Protein AF-A0A3D5YHH5-F1 (afdb_monomer)

Solvent-accessible surf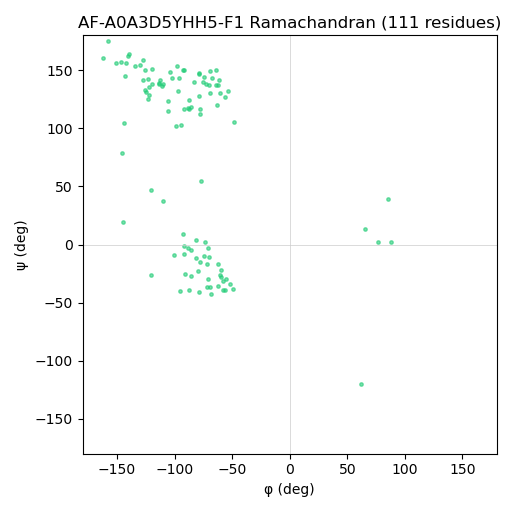ace area (backbone atoms only — not comparable to full-atom values): 6852 Å² total; per-residue (Å²): 134,82,82,91,79,81,72,96,75,58,64,48,53,38,64,99,48,97,59,70,28,39,69,47,67,88,57,65,78,48,21,46,70,96,48,94,45,54,78,80,37,64,62,50,64,70,72,50,69,65,60,46,80,48,46,34,30,46,90,91,48,75,46,58,30,31,41,51,45,79,45,55,50,87,37,52,46,72,77,56,67,73,36,78,85,44,72,70,46,56,33,31,34,37,32,17,44,63,94,40,75,86,53,62,30,31,36,74,48,46,78,86,131

Nearest PDB structures (foldseek):
  3rcc-assembly2_L  TM=6.137E-01  e=6.063E+00  Streptococcus agalactiae serogroup V
  2xwg-assembly1_A  TM=5.740E-01  e=7.605E+00  Actinomyces oris
  5jd9-assembly1_A  TM=3.291E-01  e=4.833E+00  Bacillus cereus ATCC 10987
  8gmx-assembly1_A  TM=3.621E-01  e=8.518E+00  Lacticaseibacillus rhamnosus GG

Mean predicted aligned error: 7.81 Å

Secondary structure (DSSP, 8-state):
-------TT-EEEPTT-SSEEEE-GGGTT-EETT-SSSGGGHHHHHHSPSSEEEEEEETTEEEEEEEEEEEEGGGS-HHHHTSGGGSS--EEEEEEETTEEEEEEEEE-S---

Foldseek 3Di:
DDDPPPDPFDWWDFAPDPDTAAEDCVLAQWDWPPDPFLVVCPVVVVPPDDFDWTWTDDPHDIFIKTWHDKDFPVRTDVVQVVDPQCVFFGMKTWMDGPVGRPHTHIYTRGHDD

Sequence (113 aa):
MEDKTMNKNKTYRLGNQSKEYRLSEDFLGFVPEGFTNWDSWNDILGEKKYPCDLFLVKGEEKISFFLKTIIIKDAFPMSFFSEERAKDWNMFAICSLAGNKDEEFIIPLFPYE

Radius of gyration: 14.19 Å; Cα contacts (8 Å, |Δi|>4): 189; chains: 1; bounding box: 32×41×33 Å

pLDDT: mean 77.23, std 14.07, range [36.69, 92.38]

Structure (mmCIF, N/CA/C/O backbone):
data_AF-A0A3D5YHH5-F1
#
_entry.id   AF-A0A3D5YHH5-F1
#
loop_
_atom_site.group_PDB
_atom_site.id
_atom_site.type_symbol
_atom_site.label_atom_id
_atom_site.label_alt_id
_atom_site.label_comp_id
_atom_site.label_asym_id
_atom_site.label_entity_id
_atom_site.label_seq_id
_atom_site.pdbx_PDB_ins_code
_atom_site.Cartn_x
_atom_site.Cartn_y
_atom_site.Cartn_z
_atom_site.occupancy
_atom_site.B_iso_or_equiv
_atom_site.auth_seq_id
_atom_site.auth_comp_id
_atom_site.auth_asym_id
_atom_site.auth_atom_id
_atom_site.pdbx_PDB_model_num
ATOM 1 N N . MET A 1 1 ? -10.087 27.699 -16.535 1.00 37.28 1 MET A N 1
ATOM 2 C CA . MET A 1 1 ? -9.029 26.809 -16.019 1.00 37.28 1 MET A CA 1
ATOM 3 C C . MET A 1 1 ? -9.723 25.834 -15.101 1.00 37.28 1 MET A C 1
ATOM 5 O O . MET A 1 1 ? -10.330 26.275 -14.138 1.00 37.28 1 MET A O 1
ATOM 9 N N . GLU A 1 2 ? -9.771 24.577 -15.524 1.00 38.31 2 GLU A N 1
ATOM 10 C CA . GLU A 1 2 ? -10.589 23.520 -14.931 1.00 38.31 2 GLU A CA 1
ATOM 11 C C . GLU A 1 2 ? -10.177 23.208 -13.488 1.00 38.31 2 GLU A C 1
ATOM 13 O O . GLU A 1 2 ? -8.990 23.136 -13.160 1.00 38.31 2 GLU A O 1
ATOM 18 N N . ASP A 1 3 ? -11.200 23.040 -12.651 1.00 36.69 3 ASP A N 1
ATOM 19 C CA . ASP A 1 3 ? -11.150 22.575 -11.270 1.00 36.69 3 ASP A CA 1
ATOM 20 C C . ASP A 1 3 ? -10.295 21.303 -11.136 1.00 36.69 3 ASP A C 1
ATOM 22 O O . ASP A 1 3 ? -10.725 20.194 -11.458 1.00 36.69 3 ASP A O 1
ATOM 26 N N . LYS A 1 4 ? -9.081 21.444 -10.591 1.00 40.84 4 LYS A N 1
ATOM 27 C CA . LYS A 1 4 ? -8.243 20.327 -10.119 1.00 40.84 4 LYS A CA 1
ATOM 28 C C . LYS A 1 4 ? -8.744 19.798 -8.772 1.00 40.84 4 LYS A C 1
ATOM 30 O O . LYS A 1 4 ? -7.994 19.691 -7.805 1.00 40.84 4 LYS A O 1
ATOM 35 N N . THR A 1 5 ? -10.018 19.440 -8.714 1.00 42.47 5 THR A N 1
ATOM 36 C CA . THR A 1 5 ? -10.657 18.873 -7.520 1.00 42.47 5 THR A CA 1
ATOM 37 C C . THR A 1 5 ? -11.199 17.487 -7.848 1.00 42.47 5 THR A C 1
ATOM 39 O O . THR A 1 5 ? -12.338 17.156 -7.544 1.00 42.47 5 THR A O 1
ATOM 42 N N . MET A 1 6 ? -10.394 16.649 -8.506 1.00 40.56 6 MET A N 1
ATOM 43 C CA . MET A 1 6 ? -10.773 15.267 -8.799 1.00 40.56 6 MET A CA 1
ATOM 44 C C . MET A 1 6 ? -10.034 14.275 -7.893 1.00 40.56 6 MET A C 1
ATOM 46 O O . MET A 1 6 ? -8.812 14.201 -7.898 1.00 40.56 6 MET A O 1
ATOM 50 N N . ASN A 1 7 ? -10.831 13.467 -7.182 1.00 47.31 7 ASN A N 1
ATOM 51 C CA . ASN A 1 7 ? -10.502 12.176 -6.554 1.00 47.31 7 ASN A CA 1
ATOM 52 C C . ASN A 1 7 ? -9.872 12.119 -5.155 1.00 47.31 7 ASN A C 1
ATOM 54 O O . ASN A 1 7 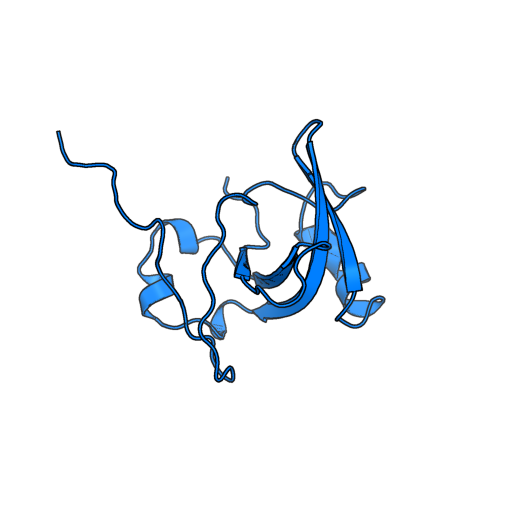? -9.132 11.184 -4.875 1.00 47.31 7 ASN A O 1
ATOM 58 N N . LYS A 1 8 ? -10.278 12.962 -4.199 1.00 52.00 8 LYS A N 1
ATOM 59 C CA . LYS A 1 8 ? -9.920 12.705 -2.784 1.00 52.00 8 LYS A CA 1
ATOM 60 C C . LYS A 1 8 ? -10.644 11.515 -2.121 1.00 52.00 8 LYS A C 1
ATOM 62 O O . LYS A 1 8 ? -10.372 11.230 -0.966 1.00 52.00 8 LYS A O 1
ATOM 67 N N . ASN A 1 9 ? -11.578 10.831 -2.794 1.00 62.47 9 ASN A N 1
ATOM 68 C CA . ASN A 1 9 ? -12.465 9.860 -2.129 1.00 62.47 9 ASN A CA 1
ATOM 69 C C . ASN A 1 9 ? -12.853 8.621 -2.952 1.00 62.47 9 ASN A C 1
ATOM 71 O O . ASN A 1 9 ? -13.844 7.972 -2.623 1.00 62.47 9 ASN A O 1
ATOM 75 N N . LYS A 1 10 ? -12.121 8.270 -4.014 1.00 77.06 10 LYS A N 1
ATOM 76 C CA . LYS A 1 10 ? -12.438 7.031 -4.735 1.00 77.06 10 LYS A CA 1
ATOM 77 C C . LYS A 1 10 ? -12.107 5.811 -3.877 1.00 77.06 10 LYS A C 1
ATOM 79 O O . LYS A 1 10 ? -11.008 5.702 -3.330 1.00 77.06 10 LYS A O 1
ATOM 84 N N . THR A 1 11 ? -13.073 4.908 -3.775 1.00 87.00 11 THR A N 1
ATOM 85 C CA . THR A 1 11 ? -12.903 3.588 -3.180 1.00 87.00 11 THR A CA 1
ATOM 86 C C . THR A 1 11 ? -12.834 2.534 -4.274 1.00 87.00 11 THR A C 1
ATOM 88 O O . THR A 1 11 ? -13.445 2.668 -5.336 1.00 87.00 11 THR A O 1
ATOM 91 N N . TYR A 1 12 ? -12.077 1.474 -4.016 1.00 86.00 12 TYR A N 1
ATOM 92 C CA . TYR A 1 12 ? -11.923 0.350 -4.925 1.00 86.00 12 TYR A CA 1
ATOM 93 C C . TYR A 1 12 ? -12.264 -0.938 -4.186 1.00 86.00 12 TYR A C 1
ATOM 95 O O . TYR A 1 12 ? -11.812 -1.177 -3.063 1.00 86.00 12 TYR A O 1
ATOM 103 N N . ARG A 1 13 ? -13.082 -1.775 -4.826 1.00 86.31 13 ARG A N 1
ATOM 104 C CA . ARG A 1 13 ? -13.338 -3.138 -4.369 1.00 86.31 13 ARG A CA 1
ATOM 105 C C . ARG A 1 13 ? -12.346 -4.066 -5.034 1.00 86.31 13 ARG A C 1
ATOM 107 O O . ARG A 1 13 ? -12.357 -4.208 -6.253 1.00 86.31 13 ARG A O 1
ATOM 114 N N . LEU A 1 14 ? -11.513 -4.689 -4.224 1.00 82.62 14 LEU A N 1
ATOM 115 C CA . LEU A 1 14 ? -10.529 -5.647 -4.694 1.00 82.62 14 LEU A CA 1
ATOM 116 C C . LEU A 1 14 ? -11.210 -6.992 -4.967 1.00 82.62 14 LEU A C 1
ATOM 118 O O . LEU A 1 14 ? -12.150 -7.384 -4.271 1.00 82.62 14 LEU A O 1
ATOM 122 N N . GLY A 1 15 ? -10.717 -7.716 -5.961 1.00 72.31 15 GLY A N 1
ATOM 123 C CA . GLY A 1 15 ? -11.072 -9.097 -6.233 1.00 72.31 15 GLY A CA 1
ATOM 124 C C . GLY A 1 15 ? -10.859 -9.940 -4.981 1.00 72.31 15 GLY A C 1
ATOM 125 O O . GLY A 1 15 ? -9.832 -9.838 -4.312 1.00 72.31 15 GLY A O 1
ATOM 126 N N . ASN A 1 16 ? -11.860 -10.754 -4.648 1.00 72.12 16 ASN A N 1
ATOM 127 C CA . ASN A 1 16 ? -11.900 -11.593 -3.447 1.00 72.12 16 ASN A CA 1
ATOM 128 C C . ASN A 1 16 ? -11.957 -10.838 -2.103 1.00 72.12 16 ASN A C 1
ATOM 130 O O . ASN A 1 16 ? -11.800 -11.471 -1.061 1.00 72.12 16 ASN A O 1
ATOM 134 N N . GLN A 1 17 ? -12.228 -9.526 -2.090 1.00 79.88 17 GLN A N 1
ATOM 135 C CA . GLN A 1 17 ? -12.501 -8.771 -0.862 1.00 79.88 17 GLN A CA 1
ATOM 136 C C . GLN A 1 17 ? -13.967 -8.323 -0.805 1.00 79.88 17 GLN A C 1
ATOM 138 O O . GLN A 1 17 ? -14.534 -7.843 -1.786 1.00 79.88 17 GLN A O 1
ATOM 143 N N . SER A 1 18 ? -14.595 -8.470 0.363 1.00 81.69 18 SER A N 1
ATOM 144 C CA . SER A 1 18 ? -15.979 -8.026 0.600 1.00 81.69 18 SER A CA 1
ATOM 145 C C . SER A 1 18 ? -16.087 -6.522 0.866 1.00 81.69 18 SER A C 1
ATOM 147 O O . SER A 1 18 ? -17.149 -5.933 0.666 1.00 81.69 18 SER A O 1
ATOM 149 N N . LYS A 1 19 ? -14.987 -5.906 1.309 1.00 87.12 19 LYS A N 1
ATOM 150 C CA . LYS A 1 19 ? -14.883 -4.496 1.685 1.00 87.12 19 LYS A CA 1
ATOM 151 C C . LYS A 1 19 ? -14.309 -3.658 0.539 1.00 87.12 19 LYS A C 1
ATOM 153 O O . LYS A 1 19 ? -13.556 -4.146 -0.303 1.00 87.12 19 LYS A O 1
ATOM 158 N N . GLU A 1 20 ? -14.666 -2.380 0.530 1.00 88.69 20 GLU A N 1
ATOM 159 C CA . GLU A 1 20 ? -14.051 -1.367 -0.322 1.00 88.69 20 GLU A CA 1
ATOM 160 C C . GLU A 1 20 ? -12.961 -0.603 0.426 1.00 88.69 20 GLU A C 1
ATOM 162 O O . GLU A 1 20 ? -13.106 -0.287 1.607 1.00 88.69 20 GLU A O 1
ATOM 167 N N . TYR A 1 21 ? -11.890 -0.268 -0.285 1.00 90.25 21 TYR A N 1
ATOM 168 C CA . TYR A 1 21 ? -10.730 0.410 0.279 1.00 90.25 21 TYR A CA 1
ATOM 169 C C . TYR A 1 21 ? -10.510 1.743 -0.414 1.00 90.25 21 TYR A C 1
ATOM 171 O O . TYR A 1 21 ? -10.607 1.843 -1.638 1.00 90.25 21 TYR A O 1
ATOM 179 N N . ARG A 1 22 ? -10.183 2.772 0.366 1.00 90.75 22 ARG A N 1
ATOM 180 C CA . ARG A 1 22 ? -9.674 4.030 -0.181 1.00 90.75 22 ARG A CA 1
ATOM 181 C C . ARG A 1 22 ? -8.227 3.851 -0.611 1.00 90.75 22 ARG A C 1
ATOM 183 O O . ARG A 1 22 ? -7.451 3.230 0.111 1.00 90.75 22 ARG A O 1
ATOM 190 N N . LEU A 1 23 ? -7.870 4.436 -1.749 1.00 87.12 23 LEU A N 1
ATOM 191 C CA . LEU A 1 23 ? -6.474 4.650 -2.111 1.00 87.12 23 LEU A CA 1
ATOM 192 C C . LEU A 1 23 ? -5.942 5.855 -1.345 1.00 87.12 23 LEU A C 1
ATOM 194 O O . LEU A 1 23 ? -6.443 6.962 -1.531 1.00 87.12 23 LEU A O 1
ATOM 198 N N . SER A 1 24 ? -4.951 5.630 -0.484 1.00 86.50 24 SER A N 1
ATOM 199 C CA . SER A 1 24 ? -4.256 6.719 0.193 1.00 86.50 24 SER A CA 1
ATOM 200 C C . SER A 1 24 ? -2.999 7.083 -0.580 1.00 86.50 24 SER A C 1
ATOM 202 O O . SER A 1 24 ? -1.980 6.393 -0.525 1.00 86.50 24 SER A O 1
ATOM 204 N N . GLU A 1 25 ? -3.091 8.182 -1.317 1.00 78.81 25 GLU A N 1
ATOM 205 C CA . GLU A 1 25 ? -1.972 8.736 -2.076 1.00 78.81 25 GLU A CA 1
ATOM 206 C C . GLU A 1 25 ? -1.032 9.583 -1.218 1.00 78.81 25 GLU A C 1
ATOM 208 O O . GLU A 1 25 ? 0.077 9.900 -1.642 1.00 78.81 25 GLU A O 1
ATOM 213 N N . ASP A 1 26 ? -1.438 9.907 0.009 1.00 84.00 26 ASP A N 1
ATOM 214 C CA . ASP A 1 26 ? -0.616 10.665 0.954 1.00 84.00 26 ASP A CA 1
ATOM 215 C C . ASP A 1 26 ? 0.689 9.919 1.281 1.00 84.00 26 ASP A C 1
ATOM 217 O O . ASP A 1 26 ? 1.717 10.532 1.562 1.00 84.00 26 ASP A O 1
ATOM 221 N N . PHE A 1 27 ? 0.671 8.589 1.157 1.00 83.12 27 PHE A N 1
ATOM 222 C CA . PHE A 1 27 ? 1.830 7.726 1.370 1.00 83.12 27 PHE A CA 1
ATOM 223 C C . PHE A 1 27 ? 2.626 7.438 0.086 1.00 83.12 27 PHE A C 1
ATOM 225 O O . PHE A 1 27 ? 3.549 6.621 0.104 1.00 83.12 27 PHE A O 1
ATOM 232 N N . LEU A 1 28 ? 2.323 8.112 -1.031 1.00 79.94 28 LEU A N 1
ATOM 233 C CA . LEU A 1 28 ? 3.126 8.004 -2.250 1.00 79.94 28 LEU A CA 1
ATOM 234 C C . LEU A 1 28 ? 4.566 8.461 -2.002 1.00 79.94 28 LEU A C 1
ATOM 236 O O . LEU A 1 28 ? 4.830 9.550 -1.478 1.00 79.94 28 LEU A O 1
ATOM 240 N N . GLY A 1 29 ? 5.508 7.619 -2.423 1.00 77.06 29 GLY A N 1
ATOM 241 C CA . GLY A 1 29 ? 6.941 7.849 -2.258 1.00 77.06 29 GLY A CA 1
ATOM 242 C C . GLY A 1 29 ? 7.467 7.587 -0.846 1.00 77.06 29 GLY A C 1
ATOM 243 O O . GLY A 1 29 ? 8.656 7.783 -0.618 1.00 77.06 29 GLY A O 1
ATOM 244 N N . PHE A 1 30 ? 6.625 7.144 0.095 1.00 85.88 30 PHE A N 1
ATOM 245 C CA . PHE A 1 30 ? 7.138 6.548 1.322 1.00 85.88 30 PHE A CA 1
ATOM 246 C C . PHE A 1 30 ? 7.698 5.165 1.009 1.00 85.88 30 PHE A C 1
ATOM 248 O O . PHE A 1 30 ? 7.092 4.388 0.267 1.00 85.88 30 PHE A O 1
ATOM 255 N N . VAL A 1 31 ? 8.840 4.856 1.610 1.00 85.56 31 VAL A N 1
ATOM 256 C CA . VAL A 1 31 ? 9.486 3.545 1.538 1.00 85.56 31 VAL A CA 1
ATOM 257 C C . VAL A 1 31 ? 9.730 3.028 2.944 1.00 85.56 31 VAL A C 1
ATOM 259 O O . VAL A 1 31 ? 9.869 3.827 3.871 1.00 85.56 31 VAL A O 1
ATOM 262 N N . PRO A 1 32 ? 9.736 1.716 3.175 1.00 82.88 32 PRO A N 1
ATOM 263 C CA . PRO A 1 32 ? 9.949 1.227 4.522 1.00 82.88 32 PRO A CA 1
ATOM 264 C C . PRO A 1 32 ? 11.333 1.580 5.063 1.00 82.88 32 PRO A C 1
ATOM 266 O O . PRO A 1 32 ? 12.306 1.691 4.318 1.00 82.88 32 PRO A O 1
ATOM 269 N N . GLU A 1 33 ? 11.426 1.749 6.377 1.00 85.31 33 GLU A N 1
ATOM 270 C CA . GLU A 1 33 ? 12.669 2.115 7.046 1.00 85.31 33 GLU A CA 1
ATOM 271 C C . GLU A 1 33 ? 13.787 1.110 6.728 1.00 85.31 33 GLU A C 1
ATOM 273 O O . GLU A 1 33 ? 13.625 -0.097 6.908 1.00 85.31 33 GLU A O 1
ATOM 278 N N . GLY A 1 34 ? 14.926 1.625 6.258 1.00 82.81 34 GLY A N 1
ATOM 279 C CA . GLY A 1 34 ? 16.077 0.817 5.848 1.00 82.81 34 GLY A CA 1
ATOM 280 C C . GLY A 1 34 ? 16.058 0.362 4.385 1.00 82.81 34 GLY A C 1
ATOM 281 O O . GLY A 1 34 ? 16.989 -0.323 3.972 1.00 82.81 34 GLY A O 1
ATOM 282 N N . PHE A 1 35 ? 15.054 0.757 3.595 1.00 79.06 35 PHE A N 1
ATOM 283 C CA . PHE A 1 35 ? 14.927 0.390 2.184 1.00 79.06 35 PHE A CA 1
ATOM 284 C C . PHE A 1 35 ? 14.920 1.612 1.269 1.00 79.06 35 PHE A C 1
ATOM 286 O O . PHE A 1 35 ? 14.495 2.698 1.650 1.00 79.06 35 PHE A O 1
ATOM 293 N N . THR A 1 36 ? 15.396 1.421 0.039 1.00 76.31 36 THR A N 1
ATOM 294 C CA . THR A 1 36 ? 15.423 2.457 -1.004 1.00 76.31 36 THR A CA 1
ATOM 295 C C . THR A 1 36 ? 14.164 2.454 -1.867 1.00 76.31 36 THR A C 1
ATOM 297 O O . THR A 1 36 ? 13.816 3.482 -2.439 1.00 76.31 36 THR A O 1
ATOM 300 N N . ASN A 1 37 ? 13.479 1.313 -1.968 1.00 75.25 37 ASN A N 1
ATOM 301 C CA . ASN A 1 37 ? 12.220 1.143 -2.684 1.00 75.25 37 ASN A CA 1
ATOM 302 C C . ASN A 1 37 ? 11.448 -0.081 -2.159 1.00 75.25 37 ASN A C 1
ATOM 304 O O . ASN A 1 37 ? 11.943 -0.849 -1.330 1.00 75.25 37 ASN A O 1
ATOM 308 N N . TRP A 1 38 ? 10.232 -0.261 -2.672 1.00 73.94 38 TRP A N 1
ATOM 309 C CA . TRP A 1 38 ? 9.380 -1.413 -2.376 1.00 73.94 38 TRP A CA 1
ATOM 310 C C . TRP A 1 38 ? 9.771 -2.691 -3.143 1.00 73.94 38 TRP A C 1
ATOM 312 O O . TRP A 1 38 ? 9.358 -3.772 -2.743 1.00 73.94 38 TRP A O 1
ATOM 322 N N . ASP A 1 39 ? 10.599 -2.616 -4.189 1.00 66.88 39 ASP A N 1
ATOM 323 C CA . ASP A 1 39 ? 11.050 -3.804 -4.945 1.00 66.88 39 ASP A CA 1
ATOM 324 C C . ASP A 1 39 ? 12.020 -4.675 -4.149 1.00 66.88 39 ASP A C 1
ATOM 326 O O . ASP A 1 39 ? 12.059 -5.899 -4.282 1.00 66.88 39 ASP A O 1
ATOM 330 N N . SER A 1 40 ? 12.778 -4.036 -3.263 1.00 66.56 40 SER A N 1
ATOM 331 C CA . SER A 1 40 ? 13.757 -4.687 -2.394 1.00 66.56 40 SER A CA 1
ATOM 332 C C . SER A 1 40 ? 13.106 -5.479 -1.245 1.00 66.56 40 SER A C 1
ATOM 334 O O . SER A 1 40 ? 13.807 -6.022 -0.397 1.00 66.56 40 SER A O 1
ATOM 336 N N . TRP A 1 41 ? 11.768 -5.535 -1.183 1.00 65.25 41 TRP A N 1
ATOM 337 C CA . TRP A 1 41 ? 10.999 -6.166 -0.104 1.00 65.25 41 TRP A CA 1
ATOM 338 C C . TRP A 1 41 ? 10.625 -7.628 -0.326 1.00 65.25 41 TRP A C 1
ATOM 340 O O . TRP A 1 41 ? 10.026 -8.214 0.576 1.00 65.25 41 TRP A O 1
ATOM 350 N N . ASN A 1 42 ? 10.986 -8.238 -1.460 1.00 59.12 42 ASN A N 1
ATOM 351 C CA . ASN A 1 42 ? 10.677 -9.650 -1.735 1.00 59.12 42 ASN A CA 1
ATOM 352 C C . ASN A 1 42 ? 11.110 -10.594 -0.594 1.00 59.12 42 ASN A C 1
ATOM 354 O O . ASN A 1 42 ? 10.378 -11.531 -0.273 1.00 59.12 42 ASN A O 1
ATOM 358 N N . ASP A 1 43 ? 12.216 -10.290 0.091 1.00 53.62 43 ASP A N 1
ATOM 359 C CA . ASP A 1 43 ? 12.692 -11.060 1.248 1.00 53.62 43 ASP A CA 1
ATOM 360 C C . ASP A 1 43 ? 11.814 -10.851 2.500 1.00 53.62 43 ASP A C 1
ATOM 362 O O . ASP A 1 43 ? 11.510 -11.798 3.224 1.00 53.62 43 ASP A O 1
ATOM 366 N N . ILE A 1 44 ? 11.293 -9.636 2.719 1.00 55.25 44 ILE A N 1
ATOM 367 C CA . ILE A 1 44 ? 10.354 -9.338 3.815 1.00 55.25 44 ILE A CA 1
ATOM 368 C C . ILE A 1 44 ? 8.994 -10.000 3.581 1.00 55.25 44 ILE A C 1
ATOM 370 O O . ILE A 1 44 ? 8.394 -10.470 4.548 1.00 55.25 44 ILE A O 1
ATOM 374 N N . LEU A 1 45 ? 8.514 -10.073 2.333 1.00 56.91 45 LEU A N 1
ATOM 375 C CA . LEU A 1 45 ? 7.255 -10.759 2.004 1.00 56.91 45 LEU A CA 1
ATOM 376 C C . LEU A 1 45 ? 7.327 -12.255 2.346 1.00 56.91 45 LEU A C 1
ATOM 378 O O . LEU A 1 45 ? 6.328 -12.854 2.749 1.00 56.91 45 LEU A O 1
ATOM 382 N N . GLY A 1 46 ? 8.510 -12.852 2.161 1.00 54.03 46 GLY A N 1
ATOM 383 C CA . GLY A 1 46 ? 8.780 -14.258 2.450 1.00 54.03 46 GLY A CA 1
ATOM 384 C C . GLY A 1 46 ? 9.000 -14.545 3.937 1.00 54.03 46 GLY A C 1
ATOM 385 O O . GLY A 1 46 ? 8.497 -15.548 4.447 1.00 54.03 46 GLY A O 1
ATOM 386 N N . GLU A 1 47 ? 9.721 -13.671 4.646 1.00 57.47 47 GLU A N 1
ATOM 387 C CA . GLU A 1 47 ? 10.087 -13.878 6.054 1.00 57.47 47 GLU A CA 1
ATOM 388 C C . GLU A 1 47 ? 9.031 -13.376 7.050 1.00 57.47 47 GLU A C 1
ATOM 390 O O . GLU A 1 47 ? 8.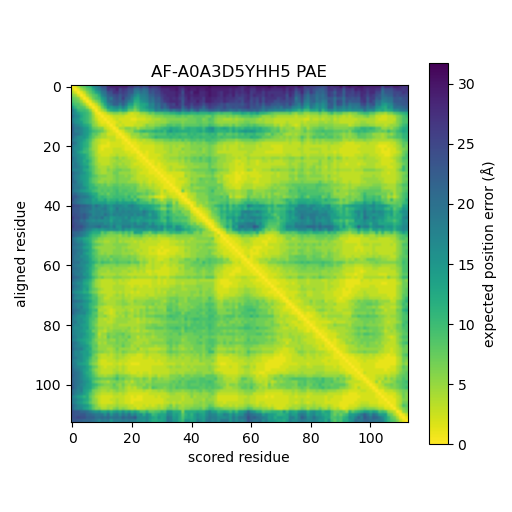763 -14.030 8.063 1.00 57.47 47 GLU A O 1
ATOM 395 N N . LYS A 1 48 ? 8.393 -12.230 6.780 1.00 57.91 48 LYS A N 1
ATOM 396 C CA . LYS A 1 48 ? 7.325 -11.678 7.621 1.00 57.91 48 LYS A CA 1
ATOM 397 C C . LYS A 1 48 ? 5.967 -12.025 7.025 1.00 57.91 48 LYS A C 1
ATOM 399 O O . LYS A 1 48 ? 5.472 -11.371 6.114 1.00 57.91 48 LYS A O 1
ATOM 404 N N . LYS A 1 49 ? 5.311 -13.026 7.616 1.00 64.88 49 LYS A N 1
ATOM 405 C CA . LYS A 1 49 ? 3.898 -13.311 7.341 1.00 64.88 49 LYS A CA 1
ATOM 406 C C . LYS A 1 49 ? 3.052 -12.118 7.782 1.00 64.88 49 LYS A C 1
ATOM 408 O O . LYS A 1 49 ? 3.049 -11.769 8.960 1.00 64.88 49 LYS A O 1
ATOM 413 N N . TYR A 1 50 ? 2.331 -11.509 6.849 1.00 75.62 50 TYR A N 1
ATOM 414 C CA . TYR A 1 50 ? 1.320 -10.512 7.182 1.00 75.62 50 TYR A CA 1
ATOM 415 C C . TYR A 1 50 ? 0.212 -11.126 8.044 1.00 75.62 50 TYR A C 1
ATOM 417 O O . TYR A 1 50 ? -0.172 -12.275 7.799 1.00 75.62 50 TYR A O 1
ATOM 425 N N . PRO A 1 51 ? -0.309 -10.391 9.045 1.00 83.50 51 PRO A N 1
ATOM 426 C CA . PRO A 1 51 ? -0.124 -8.952 9.279 1.00 83.50 51 PRO A CA 1
ATOM 427 C C . PRO A 1 51 ? 1.052 -8.570 10.224 1.00 83.50 51 PRO A C 1
ATOM 429 O O . PRO A 1 51 ? 1.374 -9.330 11.134 1.00 83.50 51 PRO A O 1
ATOM 432 N N . CYS A 1 52 ? 1.683 -7.391 10.055 1.00 85.31 52 CYS A N 1
ATOM 433 C CA . CYS A 1 52 ? 2.816 -6.912 10.881 1.00 85.31 52 CYS A CA 1
ATOM 434 C C . CYS A 1 52 ? 2.916 -5.370 11.018 1.00 85.31 52 CYS A C 1
ATOM 436 O O . CYS A 1 52 ? 2.420 -4.633 10.170 1.00 85.31 52 CYS A O 1
ATOM 438 N N . ASP A 1 53 ? 3.566 -4.869 12.081 1.00 87.00 53 ASP A N 1
ATOM 439 C CA . ASP A 1 53 ? 3.85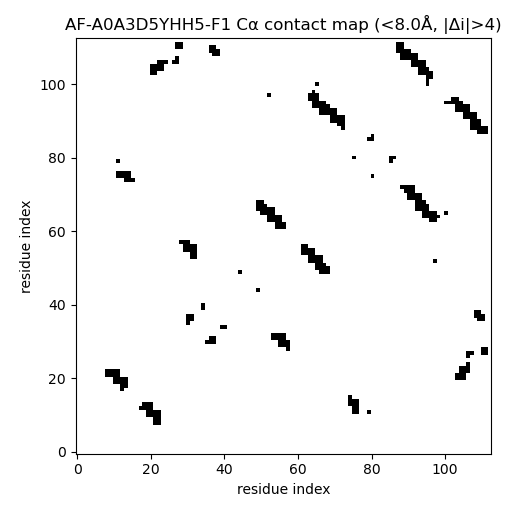3 -3.432 12.259 1.00 87.00 53 ASP A CA 1
ATOM 440 C C . ASP A 1 53 ? 5.128 -3.016 11.504 1.00 87.00 53 ASP A C 1
ATOM 442 O O . ASP A 1 53 ? 6.135 -3.733 11.510 1.00 87.00 53 ASP A O 1
ATOM 446 N N . LEU A 1 54 ? 5.086 -1.839 10.880 1.00 85.19 54 LEU A N 1
ATOM 447 C CA . LEU A 1 54 ? 6.124 -1.291 10.016 1.00 85.19 54 LEU A CA 1
ATOM 448 C C . LEU A 1 54 ? 6.318 0.217 10.229 1.00 85.19 54 LEU A C 1
ATOM 450 O O . LEU A 1 54 ? 5.445 0.921 10.745 1.00 85.19 54 LEU A O 1
ATOM 454 N N . PHE A 1 55 ? 7.468 0.715 9.775 1.00 88.50 55 PHE A N 1
ATOM 455 C CA . PHE A 1 55 ? 7.790 2.139 9.734 1.00 88.50 55 PHE A CA 1
ATOM 456 C C . PHE A 1 55 ? 8.125 2.558 8.304 1.00 88.50 55 PHE A C 1
ATOM 458 O O . PHE A 1 55 ? 8.908 1.892 7.634 1.00 88.50 55 PHE A O 1
ATOM 465 N N . LEU A 1 56 ? 7.472 3.616 7.830 1.00 87.00 56 LEU A N 1
ATOM 466 C CA . LEU A 1 56 ? 7.560 4.169 6.483 1.00 87.00 56 LEU A CA 1
ATOM 467 C C . LEU A 1 56 ? 8.273 5.500 6.614 1.00 87.00 56 LEU A C 1
ATOM 469 O O . LEU A 1 56 ? 7.987 6.256 7.541 1.00 87.00 56 LEU A O 1
ATOM 473 N N . VAL A 1 57 ? 9.186 5.782 5.698 1.00 86.56 57 VAL A N 1
ATOM 474 C CA . VAL A 1 57 ? 9.996 6.993 5.698 1.00 86.56 57 VAL A CA 1
ATOM 475 C C . VAL A 1 57 ? 9.924 7.708 4.353 1.00 86.56 57 VAL A C 1
ATOM 477 O O . VAL A 1 57 ? 9.901 7.070 3.298 1.00 86.56 57 VAL A O 1
ATOM 480 N N . LYS A 1 58 ? 9.890 9.042 4.397 1.00 86.12 58 LYS A N 1
ATOM 481 C CA . LYS A 1 58 ? 9.998 9.933 3.234 1.00 86.12 58 LYS A CA 1
ATOM 482 C C . LYS A 1 58 ? 10.785 11.180 3.630 1.00 86.12 58 LYS A C 1
ATOM 484 O O . LYS A 1 58 ? 10.280 12.054 4.330 1.00 86.12 58 LYS A O 1
ATOM 489 N N . GLY A 1 59 ? 12.043 11.262 3.200 1.00 85.12 59 GLY A N 1
ATOM 490 C CA . GLY A 1 59 ? 12.960 12.280 3.718 1.00 85.12 59 GLY A CA 1
ATOM 491 C C . GLY A 1 59 ? 13.164 12.103 5.227 1.00 85.12 59 GLY A C 1
ATOM 492 O O . GLY A 1 59 ? 13.603 11.041 5.659 1.00 85.12 59 GLY A O 1
ATOM 493 N N . GLU A 1 60 ? 12.825 13.123 6.017 1.00 86.75 60 GLU A N 1
ATOM 494 C CA . GLU A 1 60 ? 12.901 13.089 7.489 1.00 86.75 60 GLU A CA 1
ATOM 495 C C . GLU A 1 60 ? 11.591 12.632 8.157 1.00 86.75 60 GLU A C 1
ATOM 497 O O . GLU A 1 60 ? 11.549 12.405 9.367 1.00 86.75 60 GLU A O 1
ATOM 502 N N . GLU A 1 61 ? 10.509 12.489 7.388 1.00 89.38 61 GLU A N 1
ATOM 503 C CA . GLU A 1 61 ? 9.216 12.071 7.916 1.00 89.38 61 GLU A CA 1
ATOM 504 C C . GLU A 1 61 ? 9.189 10.556 8.131 1.00 89.38 61 GLU A C 1
ATOM 506 O O . GLU A 1 61 ? 9.478 9.790 7.211 1.00 89.38 61 GLU A O 1
ATOM 511 N N . LYS A 1 62 ? 8.815 10.126 9.343 1.00 90.50 62 LYS A N 1
ATOM 512 C CA . LYS A 1 62 ? 8.663 8.717 9.726 1.00 90.50 62 LYS A CA 1
ATOM 513 C C . LYS A 1 62 ? 7.248 8.455 10.237 1.00 90.50 62 LYS A C 1
ATOM 515 O O . LYS A 1 62 ? 6.808 9.080 11.199 1.00 90.50 62 LYS A O 1
ATOM 520 N N . ILE A 1 63 ? 6.564 7.483 9.639 1.00 89.88 63 ILE A N 1
ATOM 521 C CA . ILE A 1 63 ? 5.186 7.099 9.967 1.00 89.88 63 ILE A CA 1
ATOM 522 C C . ILE A 1 63 ? 5.144 5.623 10.359 1.00 89.88 63 ILE A C 1
ATOM 524 O O . ILE A 1 63 ? 5.735 4.779 9.693 1.00 89.88 63 ILE A O 1
ATOM 528 N N . SER A 1 64 ? 4.426 5.296 11.434 1.00 90.88 64 SER 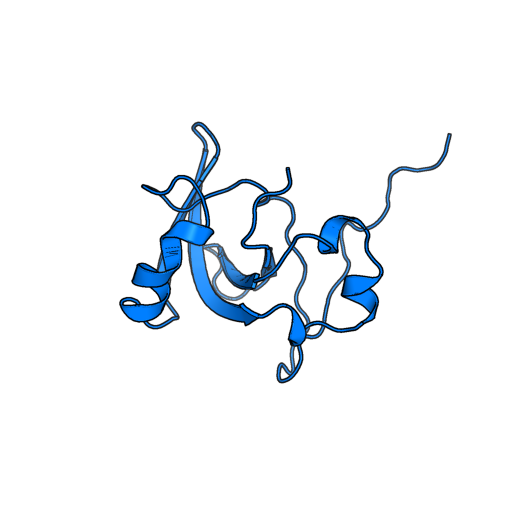A N 1
ATOM 529 C CA . SER A 1 64 ? 4.174 3.908 11.836 1.00 90.88 64 SER A CA 1
ATOM 530 C C . SER A 1 64 ? 2.815 3.428 11.328 1.00 90.88 64 SER A C 1
ATOM 532 O O . SER A 1 64 ? 1.798 4.108 11.487 1.00 90.88 64 SER A O 1
ATOM 534 N N . PHE A 1 65 ? 2.790 2.242 10.730 1.00 88.94 65 PHE A N 1
ATOM 535 C CA . PHE A 1 65 ? 1.600 1.655 10.121 1.00 88.94 65 PHE A CA 1
ATOM 536 C C . PHE A 1 65 ? 1.620 0.134 10.274 1.00 88.94 65 PHE A C 1
ATOM 538 O O . PHE A 1 65 ? 2.660 -0.490 10.473 1.00 88.94 65 PHE A O 1
ATOM 545 N N . PHE A 1 66 ? 0.439 -0.459 10.202 1.00 89.56 66 PHE A N 1
ATOM 546 C CA . PHE A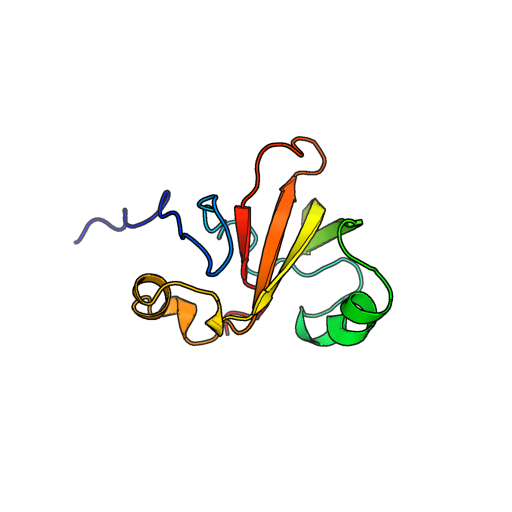 1 66 ? 0.215 -1.889 10.297 1.00 89.56 66 PHE A CA 1
ATOM 547 C C . PHE A 1 66 ? -0.109 -2.428 8.908 1.00 89.56 66 PHE A C 1
ATOM 549 O O . PHE A 1 66 ? -1.130 -2.061 8.325 1.00 89.56 66 PHE A O 1
ATOM 556 N N . LEU A 1 67 ? 0.760 -3.280 8.368 1.00 88.50 67 LEU A N 1
ATOM 557 C CA . LEU A 1 67 ? 0.568 -3.928 7.078 1.00 88.50 67 LEU A CA 1
ATOM 558 C C . LEU A 1 67 ? -0.205 -5.223 7.265 1.00 88.50 67 LEU A C 1
ATOM 560 O O . LEU A 1 67 ? 0.264 -6.152 7.919 1.00 88.50 67 LEU A O 1
ATOM 564 N N . LYS A 1 68 ? -1.394 -5.285 6.672 1.00 88.62 68 LYS A N 1
ATOM 565 C CA . LYS A 1 68 ? -2.311 -6.408 6.837 1.00 88.62 68 LYS A CA 1
ATOM 566 C C . LYS A 1 68 ? -2.187 -7.449 5.738 1.00 88.62 68 LYS A C 1
ATOM 568 O O . LYS A 1 68 ? -2.298 -8.642 6.008 1.00 88.62 68 LYS A O 1
ATOM 573 N N . THR A 1 69 ? -2.014 -7.004 4.499 1.00 86.38 69 THR A N 1
ATOM 574 C CA . THR A 1 69 ? -1.910 -7.901 3.347 1.00 86.38 69 THR A CA 1
ATOM 575 C C . THR A 1 69 ? -1.293 -7.196 2.149 1.00 86.38 69 THR A C 1
ATOM 577 O O . THR A 1 69 ? -1.336 -5.967 2.066 1.00 86.38 69 THR A O 1
ATOM 580 N N . ILE A 1 70 ? -0.786 -7.984 1.203 1.00 84.69 70 ILE A N 1
ATOM 581 C CA . ILE A 1 70 ? -0.353 -7.511 -0.113 1.00 84.69 70 ILE A CA 1
ATOM 582 C C . ILE A 1 70 ? -1.277 -8.065 -1.184 1.00 84.69 70 ILE A C 1
ATOM 584 O O . ILE A 1 70 ? -1.728 -9.207 -1.123 1.00 84.69 70 ILE A O 1
ATOM 588 N N . ILE A 1 71 ? -1.550 -7.223 -2.168 1.00 82.94 71 ILE A N 1
ATOM 589 C CA . ILE A 1 71 ? -2.441 -7.479 -3.282 1.00 82.94 71 ILE A CA 1
ATOM 590 C C . ILE A 1 71 ? -1.658 -7.235 -4.566 1.00 82.94 71 ILE A C 1
ATOM 592 O O . ILE A 1 71 ? -1.032 -6.189 -4.739 1.00 82.94 71 ILE A O 1
ATOM 596 N N . ILE A 1 72 ? -1.729 -8.184 -5.491 1.00 80.94 72 ILE A N 1
ATOM 597 C CA . ILE A 1 72 ? -1.199 -8.008 -6.844 1.00 80.94 72 ILE A CA 1
ATOM 598 C C . ILE A 1 72 ? -2.167 -7.176 -7.687 1.00 80.94 72 ILE A C 1
ATOM 600 O O . ILE A 1 72 ? -3.385 -7.260 -7.508 1.00 80.94 72 ILE A O 1
ATOM 604 N N . LYS A 1 73 ? -1.635 -6.386 -8.622 1.00 79.50 73 LYS A N 1
ATOM 605 C CA . LYS A 1 73 ? -2.421 -5.491 -9.481 1.00 79.50 73 LYS A CA 1
ATOM 606 C C . LYS A 1 73 ? -3.626 -6.159 -10.145 1.00 79.50 73 LYS A C 1
ATOM 608 O O . LYS A 1 73 ? -4.688 -5.552 -10.189 1.00 79.50 73 LYS A O 1
ATOM 613 N N . ASP A 1 74 ? -3.504 -7.409 -10.578 1.00 81.00 74 ASP A N 1
ATOM 614 C CA . ASP A 1 74 ? -4.576 -8.141 -11.269 1.00 81.00 74 ASP A CA 1
ATOM 615 C C . ASP A 1 74 ? -5.841 -8.347 -10.421 1.00 81.00 74 ASP A C 1
ATOM 617 O O . ASP A 1 74 ? -6.916 -8.614 -10.954 1.00 81.00 74 ASP A O 1
ATOM 621 N N . ALA A 1 75 ? -5.750 -8.184 -9.099 1.00 81.38 75 ALA A N 1
ATOM 622 C CA . ALA A 1 75 ? -6.909 -8.225 -8.218 1.00 81.38 75 ALA A CA 1
ATOM 623 C C . ALA A 1 75 ? -7.692 -6.897 -8.180 1.00 81.38 75 ALA A C 1
ATOM 625 O O . ALA A 1 75 ? -8.641 -6.782 -7.413 1.00 81.38 75 ALA A O 1
ATOM 626 N N . PHE A 1 76 ? -7.340 -5.874 -8.960 1.00 82.06 76 PHE A N 1
ATOM 627 C CA . PHE A 1 76 ? -8.045 -4.589 -8.963 1.00 82.06 76 PHE A CA 1
ATOM 628 C C . PHE A 1 76 ? -9.176 -4.528 -10.005 1.00 82.06 76 PHE A C 1
ATOM 630 O O . PHE A 1 76 ? -9.103 -5.175 -11.050 1.00 82.06 76 PHE A O 1
ATOM 637 N N . PRO A 1 77 ? -10.244 -3.743 -9.756 1.00 81.62 77 PRO A N 1
ATOM 638 C CA . PRO A 1 77 ? -11.330 -3.583 -10.718 1.00 81.62 77 PRO A CA 1
ATOM 639 C C . PRO A 1 77 ? -10.855 -2.789 -11.943 1.00 81.62 77 PRO A C 1
ATOM 641 O O . PRO A 1 77 ? -10.041 -1.878 -11.816 1.00 81.62 77 PRO A O 1
ATOM 644 N N . MET A 1 78 ? -11.427 -3.050 -13.126 1.00 78.50 78 MET A N 1
ATOM 645 C CA . MET A 1 78 ? -11.017 -2.380 -14.377 1.00 78.50 78 MET A CA 1
ATOM 646 C C . MET A 1 78 ? -11.069 -0.845 -14.323 1.00 78.50 78 MET A C 1
ATOM 648 O O . MET A 1 78 ? -10.283 -0.176 -14.991 1.00 78.50 78 MET A O 1
ATOM 652 N N . SER A 1 79 ? -11.969 -0.275 -13.515 1.00 78.50 79 SER A N 1
ATOM 653 C CA . SER A 1 79 ? -12.058 1.174 -13.302 1.00 78.50 79 SER A CA 1
ATOM 654 C C . SER A 1 79 ? -10.774 1.770 -12.722 1.00 78.50 79 SER A C 1
ATOM 656 O O . SER A 1 79 ? -10.460 2.920 -13.011 1.00 78.50 79 SER A O 1
ATOM 658 N N . PHE A 1 80 ? -10.002 0.992 -11.965 1.00 82.19 80 PHE A N 1
ATOM 659 C CA . PHE A 1 80 ? -8.703 1.399 -11.444 1.00 82.19 80 PHE A CA 1
ATOM 660 C C . PHE A 1 80 ? -7.661 1.540 -12.565 1.00 82.19 80 PHE A C 1
ATOM 662 O O . PHE A 1 80 ? -6.942 2.531 -12.620 1.00 82.19 80 PHE A O 1
ATOM 669 N N . PHE A 1 81 ? -7.634 0.603 -13.521 1.00 75.44 81 PHE A N 1
ATOM 670 C CA . PHE A 1 81 ? -6.688 0.623 -14.651 1.00 75.44 81 PHE A CA 1
ATOM 671 C C . PHE A 1 81 ? -6.978 1.707 -15.687 1.00 75.44 81 PHE A C 1
ATOM 673 O O . PHE A 1 81 ? -6.114 2.028 -16.497 1.00 75.44 81 PHE A O 1
ATOM 680 N N . SER A 1 82 ? -8.183 2.277 -15.670 1.00 80.06 82 SER A N 1
ATOM 681 C CA . SER A 1 82 ? -8.499 3.444 -16.497 1.00 80.06 82 SER A CA 1
ATOM 682 C C . SER A 1 82 ? -7.784 4.721 -16.034 1.00 80.06 82 SER A C 1
ATOM 684 O O . SER A 1 82 ? -7.789 5.721 -16.750 1.00 80.06 82 SER A O 1
ATOM 686 N N . GLU A 1 83 ? -7.160 4.705 -14.851 1.00 80.44 83 GLU A N 1
ATOM 687 C CA . GLU A 1 83 ? -6.429 5.843 -14.306 1.00 80.44 83 GLU A CA 1
ATOM 688 C C . GLU A 1 83 ? -4.979 5.836 -14.797 1.00 80.44 83 GLU A C 1
ATOM 690 O O . GLU A 1 83 ? -4.242 4.877 -14.588 1.00 80.44 83 GLU A O 1
ATOM 695 N N . GLU A 1 84 ? -4.546 6.930 -15.426 1.00 80.19 84 GLU A N 1
ATOM 696 C CA . GLU A 1 84 ? -3.202 7.040 -16.006 1.00 80.19 84 GLU A CA 1
ATOM 697 C C . GLU A 1 84 ? -2.082 6.778 -14.991 1.00 80.19 84 GLU A C 1
ATOM 699 O O . GLU A 1 84 ? -1.140 6.052 -15.292 1.00 80.19 84 GLU A O 1
ATOM 704 N N . ARG A 1 85 ? -2.251 7.269 -13.760 1.00 76.25 85 ARG A N 1
ATOM 705 C CA . ARG A 1 85 ? -1.338 7.036 -12.631 1.00 76.25 85 ARG A CA 1
ATOM 706 C C . ARG A 1 85 ? -1.162 5.563 -12.244 1.00 76.25 85 ARG A C 1
ATOM 708 O O . ARG A 1 85 ? -0.179 5.220 -11.603 1.00 76.25 85 ARG A O 1
ATOM 715 N N . ALA A 1 86 ? -2.111 4.695 -12.599 1.00 78.62 86 ALA A N 1
ATOM 716 C CA . ALA A 1 86 ? -2.097 3.286 -12.215 1.00 78.62 86 ALA A CA 1
ATOM 717 C C . ALA A 1 86 ? -1.342 2.388 -13.206 1.00 78.62 86 ALA A C 1
ATOM 719 O O . ALA A 1 86 ? -1.219 1.180 -12.965 1.00 78.62 86 ALA A O 1
ATOM 720 N N . LYS A 1 87 ? -0.846 2.945 -14.321 1.00 77.00 87 LYS A N 1
ATOM 721 C CA . LYS A 1 87 ? -0.129 2.196 -15.364 1.00 77.00 87 LYS A CA 1
ATOM 722 C C . LYS A 1 87 ? 1.107 1.484 -14.809 1.00 77.00 87 LYS A C 1
ATOM 724 O O . LYS A 1 87 ? 1.274 0.304 -15.113 1.00 77.00 87 LYS A O 1
ATOM 729 N N . ASP A 1 88 ? 1.837 2.128 -13.901 1.00 76.25 88 ASP A N 1
ATOM 730 C CA . ASP A 1 88 ? 3.146 1.648 -13.424 1.00 76.25 88 ASP A CA 1
ATOM 731 C C . ASP A 1 88 ? 3.099 0.935 -12.067 1.00 76.25 88 ASP A C 1
ATOM 733 O O . ASP A 1 88 ? 4.062 0.308 -11.633 1.00 76.25 88 ASP A O 1
ATOM 737 N N . TRP A 1 89 ? 1.956 0.972 -11.381 1.00 80.62 89 TRP A N 1
ATOM 738 C CA . TRP A 1 89 ? 1.779 0.212 -10.148 1.00 80.62 89 TRP A CA 1
ATOM 739 C C . TRP A 1 89 ? 1.709 -1.282 -10.463 1.00 80.62 89 TRP A C 1
ATOM 741 O O . TRP A 1 89 ? 1.036 -1.657 -11.413 1.00 80.62 89 TRP A O 1
ATOM 751 N N . ASN A 1 90 ? 2.367 -2.136 -9.674 1.00 77.12 90 ASN A N 1
ATOM 752 C CA . ASN A 1 90 ? 2.342 -3.601 -9.852 1.00 77.12 90 ASN A CA 1
ATOM 753 C C . ASN A 1 90 ? 1.793 -4.346 -8.623 1.00 77.12 90 ASN A C 1
ATOM 755 O O . ASN A 1 90 ? 1.227 -5.435 -8.740 1.00 77.12 90 ASN A O 1
ATOM 759 N N . MET A 1 91 ? 1.919 -3.743 -7.442 1.00 82.38 91 MET A N 1
ATOM 760 C CA . MET A 1 91 ? 1.465 -4.297 -6.170 1.00 82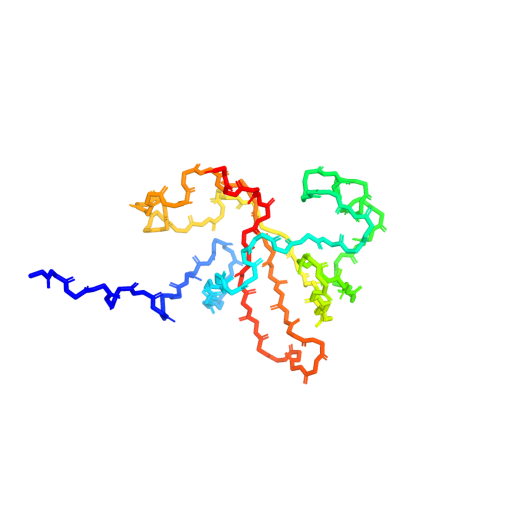.38 91 MET A CA 1
ATOM 761 C C . MET A 1 91 ? 0.895 -3.194 -5.284 1.00 82.38 91 MET A C 1
ATOM 763 O O . MET A 1 91 ? 1.255 -2.023 -5.412 1.00 82.38 91 MET A O 1
ATOM 767 N N . PHE A 1 92 ? 0.025 -3.593 -4.365 1.00 85.69 92 PHE A N 1
ATOM 768 C CA . PHE A 1 92 ? -0.584 -2.733 -3.362 1.00 85.69 92 PHE A CA 1
ATOM 769 C C . PHE A 1 92 ? -0.542 -3.404 -2.000 1.00 85.69 92 PHE A C 1
ATOM 771 O O . PHE A 1 92 ? -0.582 -4.628 -1.897 1.00 85.69 92 PHE A O 1
ATOM 778 N N . ALA A 1 93 ? -0.533 -2.601 -0.949 1.00 87.19 93 ALA A N 1
ATOM 779 C CA . ALA A 1 93 ? -0.664 -3.068 0.420 1.00 87.19 93 ALA A CA 1
ATOM 780 C C . ALA A 1 93 ? -1.976 -2.583 1.031 1.00 87.19 93 ALA A C 1
ATOM 782 O O . ALA A 1 93 ? -2.314 -1.415 0.862 1.00 87.19 93 ALA A O 1
ATOM 783 N N . ILE A 1 94 ? -2.670 -3.444 1.783 1.00 90.12 94 ILE A N 1
ATOM 784 C CA . ILE A 1 94 ? -3.710 -3.010 2.728 1.00 90.12 94 ILE A CA 1
ATOM 785 C C . ILE A 1 94 ? -3.029 -2.664 4.043 1.00 90.12 94 ILE A C 1
ATOM 787 O O . ILE A 1 94 ? -2.443 -3.536 4.692 1.00 90.12 94 ILE A O 1
ATOM 791 N N . CYS A 1 95 ? -3.162 -1.408 4.445 1.00 90.69 95 CYS A N 1
ATOM 792 C CA . CYS A 1 95 ? -2.535 -0.849 5.629 1.00 90.69 95 CYS A CA 1
ATOM 793 C C . CYS A 1 95 ? -3.560 -0.161 6.531 1.00 90.69 95 CYS A C 1
ATOM 795 O O . CYS A 1 95 ? -4.610 0.290 6.075 1.00 90.69 95 CYS A O 1
ATOM 797 N N . SER A 1 96 ? -3.189 -0.019 7.798 1.00 92.38 96 SER A N 1
ATOM 798 C CA . SER A 1 96 ? -3.832 0.869 8.768 1.00 92.38 96 SER A CA 1
ATOM 799 C C . SER A 1 96 ? -2.777 1.714 9.463 1.00 92.38 96 SER A C 1
ATOM 801 O O . SER A 1 96 ? -1.627 1.294 9.587 1.00 92.38 96 SER A O 1
ATOM 803 N N . LEU A 1 97 ? -3.141 2.890 9.968 1.00 91.44 97 LEU A N 1
ATOM 804 C CA . LEU A 1 97 ? -2.234 3.635 10.843 1.00 91.44 97 LEU A CA 1
ATOM 805 C C . LEU A 1 97 ? -2.061 2.877 12.164 1.00 91.44 97 LEU A C 1
ATOM 807 O O . LEU A 1 97 ? -3.020 2.310 12.686 1.00 91.44 97 LEU A O 1
ATOM 811 N N . ALA A 1 98 ? -0.857 2.886 12.743 1.00 86.00 98 ALA A N 1
ATOM 812 C CA . ALA A 1 98 ? -0.591 2.132 13.974 1.00 86.00 98 ALA A CA 1
ATOM 813 C C . ALA A 1 98 ? -1.517 2.540 15.142 1.00 86.00 98 ALA A C 1
ATOM 815 O O . ALA A 1 98 ? -1.890 1.696 15.955 1.00 86.00 98 ALA A 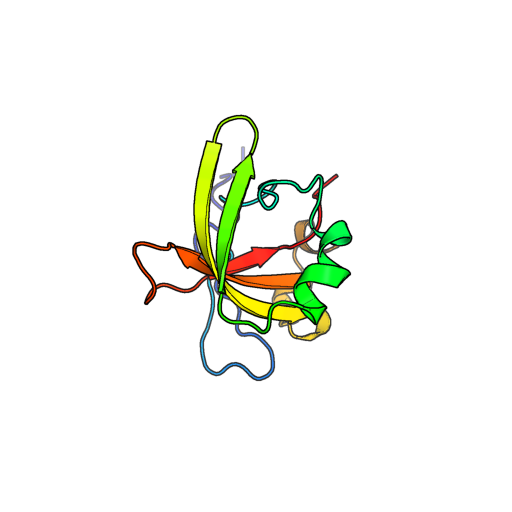O 1
ATOM 816 N N . GLY A 1 99 ? -1.931 3.814 15.189 1.00 83.69 99 GLY A N 1
ATOM 817 C CA . GLY A 1 99 ? -2.879 4.351 16.174 1.00 83.69 99 GLY A CA 1
ATOM 818 C C . GLY A 1 99 ? -4.365 4.199 15.818 1.00 83.69 99 GLY A C 1
ATOM 819 O O . GLY A 1 99 ? -5.208 4.558 16.632 1.00 83.69 99 GLY A O 1
ATOM 820 N N . ASN A 1 100 ? -4.699 3.689 14.630 1.00 85.88 100 ASN A N 1
ATOM 821 C CA . ASN A 1 100 ? -6.075 3.473 14.179 1.00 85.88 100 ASN A CA 1
ATOM 822 C C . ASN A 1 100 ? -6.138 2.216 13.294 1.00 85.88 100 ASN A C 1
ATOM 824 O O . ASN A 1 100 ? -6.149 2.304 12.066 1.00 85.88 100 ASN A O 1
ATOM 828 N N . LYS A 1 101 ? -6.134 1.039 13.936 1.00 82.31 101 LYS A N 1
ATOM 829 C CA . LYS A 1 101 ? -6.097 -0.272 13.259 1.00 82.31 101 LYS A CA 1
ATOM 830 C C . LYS A 1 101 ? -7.428 -0.680 12.611 1.00 82.31 101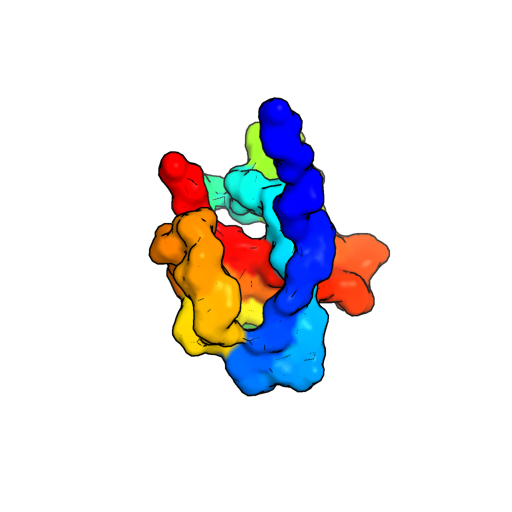 LYS A C 1
ATOM 832 O O . LYS A 1 101 ? -7.455 -1.655 11.865 1.00 82.31 101 LYS A O 1
ATOM 837 N N . ASP A 1 102 ? -8.508 0.051 12.881 1.00 83.25 102 ASP A N 1
ATOM 838 C CA . ASP A 1 102 ? -9.838 -0.222 12.323 1.00 83.25 102 ASP A CA 1
ATOM 839 C C . ASP A 1 102 ? -10.030 0.422 10.942 1.00 83.25 102 ASP A C 1
ATOM 841 O O . ASP A 1 102 ? -10.794 -0.071 10.102 1.00 83.25 102 ASP A O 1
ATOM 845 N N . GLU A 1 103 ? -9.315 1.519 10.680 1.00 88.06 103 GLU A N 1
ATOM 846 C CA . GLU A 1 103 ? -9.334 2.191 9.389 1.00 88.06 103 GLU A CA 1
ATOM 847 C C . GLU A 1 103 ? -8.288 1.586 8.453 1.00 88.06 103 GLU A C 1
ATOM 849 O O . GLU A 1 103 ? -7.085 1.633 8.704 1.00 88.06 103 GLU A O 1
ATOM 854 N N . GLU A 1 104 ? -8.762 1.001 7.355 1.00 92.12 104 GLU A N 1
ATOM 855 C CA . GLU A 1 104 ? -7.917 0.348 6.359 1.00 92.12 104 GLU A CA 1
ATOM 856 C C . GLU A 1 104 ? -7.975 1.108 5.042 1.00 92.12 104 GLU A C 1
ATOM 858 O O . GLU A 1 104 ? -9.049 1.491 4.568 1.00 92.12 104 GLU A O 1
ATOM 863 N N . PHE A 1 105 ? -6.819 1.242 4.416 1.00 91.44 105 PHE A N 1
ATOM 864 C CA . PHE A 1 105 ? -6.648 1.842 3.104 1.00 91.44 105 PHE A CA 1
ATOM 865 C C . PHE A 1 105 ? -5.627 1.037 2.307 1.00 91.44 105 PHE A C 1
ATOM 867 O O . PHE A 1 105 ? -4.884 0.223 2.857 1.00 91.44 105 PHE A O 1
ATOM 874 N N . ILE A 1 106 ? -5.606 1.257 0.998 1.00 89.88 106 ILE A N 1
ATOM 875 C CA . ILE A 1 106 ? -4.587 0.697 0.120 1.00 89.88 106 ILE A CA 1
ATOM 876 C C . ILE A 1 106 ? -3.544 1.753 -0.235 1.00 89.88 106 ILE A C 1
ATOM 878 O O . ILE A 1 106 ? -3.882 2.919 -0.444 1.00 89.88 106 ILE A O 1
ATOM 882 N N . ILE A 1 107 ? -2.286 1.329 -0.327 1.00 87.94 107 ILE A N 1
ATOM 883 C CA . ILE A 1 107 ? -1.174 2.129 -0.857 1.00 87.94 107 ILE A CA 1
ATOM 884 C C . ILE A 1 107 ? -0.511 1.374 -2.016 1.00 87.94 107 ILE A C 1
ATOM 886 O O . ILE A 1 107 ? -0.414 0.144 -1.943 1.00 87.94 107 ILE A O 1
ATOM 890 N N . PRO A 1 108 ? -0.072 2.054 -3.087 1.00 83.44 108 PRO A N 1
ATOM 891 C CA . PRO A 1 108 ? 0.709 1.426 -4.149 1.00 83.44 108 PRO A CA 1
ATOM 892 C C . PRO A 1 108 ? 2.149 1.172 -3.688 1.00 83.44 108 PRO A C 1
ATOM 894 O O . PRO A 1 108 ? 2.726 1.977 -2.960 1.00 83.44 108 PRO A O 1
ATOM 897 N N . LEU A 1 109 ? 2.734 0.060 -4.136 1.00 79.62 109 LEU A N 1
ATOM 898 C CA . LEU A 1 109 ? 4.068 -0.413 -3.742 1.00 79.62 109 LEU A CA 1
ATOM 899 C C . LEU A 1 109 ? 5.101 -0.311 -4.879 1.00 79.62 109 LEU A C 1
ATOM 901 O O . LEU A 1 109 ? 5.930 -1.196 -5.035 1.00 79.62 109 LEU A O 1
ATOM 905 N N . PHE A 1 110 ? 5.051 0.730 -5.707 1.00 69.25 110 PHE A N 1
ATOM 906 C CA . PHE A 1 110 ? 6.018 0.942 -6.794 1.00 69.25 110 PHE A CA 1
ATOM 907 C C . PHE A 1 110 ? 6.313 2.439 -6.929 1.00 69.25 110 PHE A C 1
ATOM 909 O O . PHE A 1 110 ? 5.402 3.241 -6.685 1.00 69.25 110 PHE A O 1
ATOM 916 N N . PRO A 1 111 ? 7.546 2.851 -7.274 1.00 55.38 111 PRO A N 1
ATOM 917 C CA . PRO A 1 111 ? 7.829 4.258 -7.499 1.00 55.38 111 PRO A CA 1
ATOM 918 C C . PRO A 1 111 ? 7.000 4.794 -8.671 1.00 55.38 111 PRO A C 1
ATOM 920 O O . PRO A 1 111 ? 6.851 4.148 -9.704 1.00 55.38 111 PRO A O 1
ATOM 923 N N . TYR A 1 112 ? 6.456 5.991 -8.469 1.00 43.56 112 TYR A N 1
ATOM 924 C CA . TYR A 1 112 ? 6.096 6.886 -9.558 1.00 43.56 112 TYR A CA 1
ATOM 925 C C . TYR A 1 112 ? 7.416 7.522 -10.015 1.00 43.56 112 TYR A C 1
ATOM 927 O O . TYR A 1 112 ? 8.042 8.214 -9.206 1.00 43.56 112 TYR A O 1
ATOM 935 N N . GLU A 1 113 ? 7.877 7.205 -11.226 1.00 49.66 113 GLU A N 1
ATOM 936 C CA . GLU A 1 113 ? 8.998 7.918 -11.863 1.00 49.66 113 GLU A CA 1
ATOM 937 C C . GLU A 1 113 ? 8.566 9.315 -12.333 1.00 49.66 113 GLU A C 1
ATOM 939 O O . GLU A 1 113 ? 7.458 9.449 -12.904 1.00 49.66 113 GLU A O 1
#